Protein AF-A0A953MSQ9-F1 (afdb_monomer_lite)

pLDDT: mean 86.48, std 11.74, range [39.19, 97.38]

Sequence (175 aa):
MDEDNNNEYVVIDSIGSGENSYFNLYVFNTLDSFYLTDSVLSGYTKPYETVSEDVEGILFATGNAACDKFNSLNDVTFSTLNFWKFVEGSLYLVNSEVYDLYIEENNEIIQIIDSFLETRVSDCNTSKEVLGAIAAVYANYLSAGEDTLAIKFLKEYYLCADIDQLEIELKNIVM

Structure (mmCIF, N/CA/C/O backbone):
data_AF-A0A953MSQ9-F1
#
_entry.id   AF-A0A953MSQ9-F1
#
loop_
_atom_site.group_PDB
_atom_site.id
_atom_site.type_symbol
_atom_site.label_atom_id
_atom_site.label_alt_id
_atom_site.label_comp_id
_atom_site.label_asym_id
_atom_site.label_entity_id
_atom_site.label_seq_id
_atom_site.pdbx_PDB_ins_code
_atom_site.Cartn_x
_atom_site.Cartn_y
_atom_site.Cartn_z
_atom_site.occupancy
_atom_site.B_iso_or_equiv
_atom_site.auth_seq_id
_atom_site.auth_comp_id
_atom_site.auth_asym_id
_atom_site.auth_atom_id
_atom_site.pdbx_PDB_model_num
ATOM 1 N N . MET A 1 1 ? -8.505 14.261 23.556 1.00 41.28 1 MET A N 1
ATOM 2 C CA . MET A 1 1 ? -9.708 13.866 24.313 1.00 41.28 1 MET A CA 1
ATOM 3 C C . MET A 1 1 ? -10.827 14.084 23.332 1.00 41.28 1 MET A C 1
ATOM 5 O O . MET A 1 1 ? -11.185 15.239 23.133 1.00 41.28 1 MET A O 1
ATOM 9 N N . ASP A 1 2 ? -11.210 13.020 22.631 1.00 39.19 2 ASP A N 1
ATOM 10 C CA . ASP A 1 2 ? -12.213 13.081 21.572 1.00 39.19 2 ASP A CA 1
ATOM 11 C C . ASP A 1 2 ? -13.586 13.451 22.130 1.00 39.19 2 ASP A C 1
ATOM 13 O O . ASP A 1 2 ? -13.956 13.085 23.249 1.00 39.19 2 ASP A O 1
ATOM 17 N N . GLU A 1 3 ? -14.307 14.262 21.361 1.00 42.28 3 GLU A N 1
ATOM 18 C CA . GLU A 1 3 ? -15.636 14.786 21.695 1.00 42.28 3 GLU A CA 1
ATOM 19 C C . GLU A 1 3 ? -16.773 13.813 21.318 1.00 42.28 3 GLU A C 1
ATOM 21 O O . GLU A 1 3 ? -17.947 14.156 21.462 1.00 42.28 3 GLU A O 1
ATOM 26 N N . ASP A 1 4 ? -16.464 12.595 20.870 1.00 50.25 4 ASP A N 1
ATOM 27 C CA . ASP A 1 4 ? -17.428 11.623 20.336 1.00 50.25 4 ASP A CA 1
ATOM 28 C C . ASP A 1 4 ? -17.847 10.520 21.329 1.00 50.25 4 ASP A C 1
ATOM 30 O O . ASP A 1 4 ? -18.650 9.650 20.991 1.00 50.25 4 ASP A O 1
ATOM 34 N N . ASN A 1 5 ? -17.397 10.596 22.590 1.00 49.19 5 ASN A N 1
ATOM 35 C CA . ASN A 1 5 ? -17.738 9.658 23.672 1.00 49.19 5 ASN A CA 1
ATOM 36 C C . ASN A 1 5 ? -17.309 8.193 23.429 1.00 49.19 5 ASN A C 1
ATOM 38 O O . ASN A 1 5 ? -17.627 7.340 24.265 1.00 49.19 5 ASN A O 1
ATOM 42 N N . ASN A 1 6 ? -16.574 7.885 22.355 1.00 56.75 6 ASN A N 1
ATOM 43 C CA . ASN A 1 6 ? -15.963 6.576 22.151 1.00 56.75 6 ASN A CA 1
ATOM 44 C C . ASN A 1 6 ? -14.548 6.610 22.738 1.00 56.75 6 ASN A C 1
ATOM 46 O O . ASN A 1 6 ? -13.712 7.413 22.354 1.00 56.75 6 ASN A O 1
ATOM 50 N N . ASN A 1 7 ? -14.290 5.776 23.748 1.00 62.59 7 ASN A N 1
ATOM 51 C CA . ASN A 1 7 ? -12.941 5.623 24.286 1.00 62.59 7 ASN A CA 1
ATOM 52 C C . ASN A 1 7 ? -12.310 4.369 23.661 1.00 62.59 7 ASN A C 1
ATOM 54 O O . ASN A 1 7 ? -12.422 3.270 24.219 1.00 62.59 7 ASN A O 1
ATOM 58 N N . GLU A 1 8 ? -11.663 4.502 22.507 1.00 63.97 8 GLU A N 1
ATOM 59 C CA . GLU A 1 8 ? -10.733 3.487 22.002 1.00 63.97 8 GLU A CA 1
ATOM 60 C C . GLU A 1 8 ? -9.367 3.553 22.693 1.00 63.97 8 GLU A C 1
ATOM 62 O O . GLU A 1 8 ? -8.897 4.595 23.153 1.00 63.97 8 GLU A O 1
ATOM 67 N N . TYR A 1 9 ? -8.699 2.403 22.748 1.00 73.44 9 TYR A N 1
ATOM 68 C CA . TYR A 1 9 ? -7.282 2.319 23.065 1.00 73.44 9 TYR A CA 1
ATOM 69 C C . TYR A 1 9 ? -6.562 1.540 21.972 1.00 73.44 9 TYR A C 1
ATOM 71 O O . TYR A 1 9 ? -6.889 0.386 21.690 1.00 73.44 9 TYR A O 1
ATOM 79 N N . VAL A 1 10 ? -5.567 2.176 21.364 1.00 78.31 10 VAL A N 1
ATOM 80 C CA . VAL A 1 10 ? -4.850 1.641 20.210 1.00 78.31 10 VAL A CA 1
ATOM 81 C C . VAL A 1 10 ? -3.468 1.173 20.636 1.00 78.31 10 VAL A C 1
ATOM 83 O O . VAL A 1 10 ? -2.710 1.905 21.275 1.00 78.31 10 VAL A O 1
ATOM 86 N N . VAL A 1 11 ? -3.129 -0.060 20.269 1.00 79.50 11 VAL A N 1
ATOM 87 C CA . VAL A 1 11 ? -1.807 -0.644 20.494 1.00 79.50 11 VAL A CA 1
ATOM 88 C C . VAL A 1 11 ? -1.213 -1.024 19.150 1.00 79.50 11 VAL A C 1
ATOM 90 O O . VAL A 1 11 ? -1.715 -1.911 18.466 1.00 79.50 11 VAL A O 1
ATOM 93 N N . ILE A 1 12 ? -0.111 -0.374 18.790 1.00 80.50 12 ILE A N 1
ATOM 94 C CA . ILE A 1 12 ? 0.719 -0.797 17.665 1.00 80.50 12 ILE A CA 1
ATOM 95 C C . ILE A 1 12 ? 1.749 -1.776 18.212 1.00 80.50 12 ILE A C 1
ATOM 97 O O . ILE A 1 12 ? 2.598 -1.405 19.023 1.00 80.50 12 ILE A O 1
ATOM 101 N N . ASP A 1 13 ? 1.664 -3.018 17.762 1.00 78.19 13 ASP A N 1
ATOM 102 C CA . ASP A 1 13 ? 2.643 -4.054 18.056 1.00 78.19 13 ASP A CA 1
ATOM 103 C C . ASP A 1 13 ? 3.522 -4.311 16.833 1.00 78.19 13 ASP A C 1
ATOM 105 O O . ASP A 1 13 ? 3.139 -4.052 15.688 1.00 78.19 13 ASP A O 1
ATOM 109 N N . SER A 1 14 ? 4.711 -4.849 17.073 1.00 80.50 14 SER A N 1
ATOM 110 C CA . SER A 1 14 ? 5.640 -5.210 16.012 1.00 80.50 14 SER A CA 1
ATOM 111 C C . SER A 1 14 ? 6.414 -6.468 16.364 1.00 80.50 14 SER A C 1
ATOM 113 O O . SER A 1 14 ? 7.015 -6.554 17.436 1.00 80.50 14 SER A O 1
ATOM 115 N N . ILE A 1 15 ? 6.486 -7.405 15.423 1.00 74.75 15 ILE A N 1
ATOM 116 C CA . ILE A 1 15 ? 7.370 -8.566 15.501 1.00 74.75 15 ILE A CA 1
ATOM 117 C C . ILE A 1 15 ? 8.548 -8.306 14.562 1.00 74.75 15 ILE A C 1
ATOM 119 O O . ILE A 1 15 ? 8.381 -8.192 13.349 1.00 74.75 15 ILE A O 1
ATOM 123 N N . GLY A 1 16 ? 9.750 -8.183 15.126 1.00 61.94 16 GLY A N 1
ATOM 124 C CA . GLY A 1 16 ? 10.978 -7.978 14.357 1.00 61.94 16 GLY A CA 1
ATOM 125 C C . GLY A 1 16 ? 11.679 -9.292 14.010 1.00 61.94 16 GLY A C 1
ATOM 126 O O . GLY A 1 16 ? 11.808 -10.179 14.856 1.00 61.94 16 GLY A O 1
ATOM 127 N N . SER A 1 17 ? 12.196 -9.390 12.784 1.00 50.69 17 SER A N 1
ATOM 128 C CA . SER A 1 17 ? 13.176 -10.406 12.377 1.00 50.69 17 SER A CA 1
ATOM 129 C C . SER A 1 17 ? 14.245 -9.747 11.504 1.00 50.69 17 SER A C 1
ATOM 131 O O . SER A 1 17 ? 14.052 -9.585 10.301 1.00 50.69 17 SER A O 1
ATOM 133 N N . GLY A 1 18 ? 15.390 -9.396 12.094 1.00 61.50 18 GLY A N 1
ATOM 134 C CA . GLY A 1 18 ? 16.455 -8.667 11.394 1.00 61.50 18 GLY A CA 1
ATOM 135 C C . GLY A 1 18 ? 16.213 -7.155 11.397 1.00 61.50 18 GLY A C 1
ATOM 136 O O . GLY A 1 18 ? 15.880 -6.608 12.444 1.00 61.50 18 GLY A O 1
ATOM 137 N N . GLU A 1 19 ? 16.405 -6.493 10.252 1.00 61.69 19 GLU A N 1
ATOM 138 C CA . GLU A 1 19 ? 16.277 -5.028 10.113 1.00 61.69 19 GLU A CA 1
ATOM 139 C C . GLU A 1 19 ? 14.845 -4.555 9.801 1.00 61.69 19 GLU A C 1
ATOM 141 O O . GLU A 1 19 ? 14.546 -3.375 9.962 1.00 61.69 19 GLU A O 1
ATOM 146 N N . ASN A 1 20 ? 13.934 -5.473 9.456 1.00 67.69 20 ASN A N 1
ATOM 147 C CA . ASN A 1 20 ? 12.539 -5.152 9.152 1.00 67.69 20 ASN A CA 1
ATOM 148 C C . ASN A 1 20 ? 11.607 -5.524 10.316 1.00 67.69 20 ASN A C 1
ATOM 150 O O . ASN A 1 20 ? 11.663 -6.635 10.859 1.00 67.69 20 ASN A O 1
ATOM 154 N N . SER A 1 21 ? 10.715 -4.595 10.66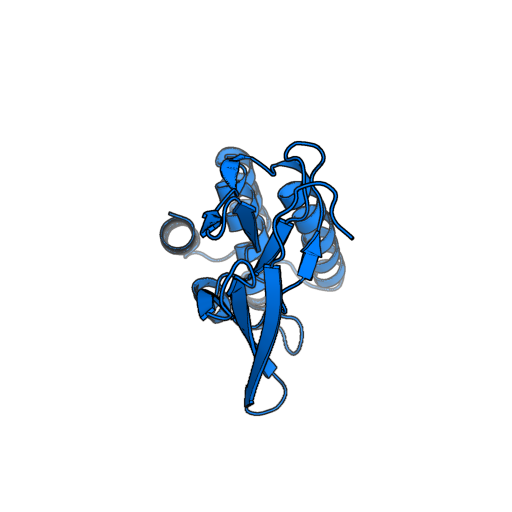0 1.00 81.19 21 SER A N 1
ATOM 155 C CA . SER A 1 21 ? 9.648 -4.786 11.646 1.00 81.19 21 SER A CA 1
ATOM 156 C C . SER A 1 21 ? 8.332 -5.077 10.940 1.00 81.19 21 SER A C 1
ATOM 158 O O . SER A 1 21 ? 7.962 -4.365 10.013 1.00 81.19 21 SER A O 1
ATOM 160 N N . TYR A 1 22 ? 7.627 -6.114 11.385 1.00 86.31 22 TYR A N 1
ATOM 161 C CA . TYR A 1 22 ? 6.312 -6.484 10.872 1.00 86.31 22 TYR A CA 1
ATOM 162 C C . TYR A 1 22 ? 5.238 -6.034 11.861 1.00 86.31 22 TYR A C 1
ATOM 164 O O . TYR A 1 22 ? 5.266 -6.453 13.020 1.00 86.31 22 TYR A O 1
ATOM 172 N N . PHE A 1 23 ? 4.331 -5.158 11.441 1.00 90.81 23 PHE A N 1
ATOM 173 C CA . PHE A 1 23 ? 3.431 -4.423 12.324 1.00 90.81 23 PHE A CA 1
ATOM 174 C C . PHE A 1 23 ? 2.006 -4.976 12.326 1.00 90.81 23 PHE A C 1
ATOM 176 O O . PHE A 1 23 ? 1.439 -5.307 11.284 1.00 90.81 23 PHE A O 1
ATOM 183 N N . ASN A 1 24 ? 1.406 -4.987 13.515 1.00 92.56 24 ASN A N 1
ATOM 184 C CA . ASN A 1 24 ? -0.016 -5.225 13.727 1.00 92.56 24 ASN A CA 1
ATOM 185 C C . ASN A 1 24 ? -0.611 -4.058 14.516 1.00 92.56 24 ASN A C 1
ATOM 187 O O . ASN A 1 24 ? 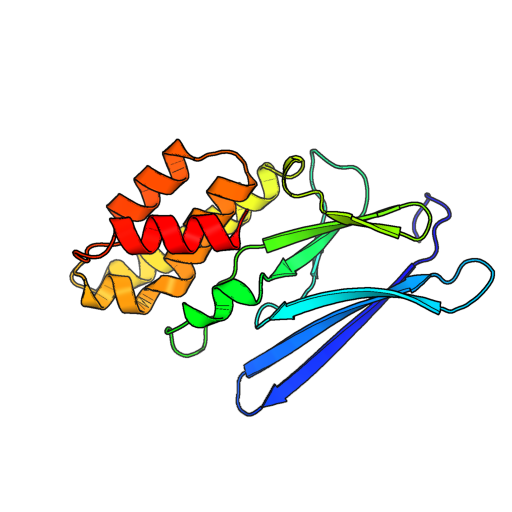-0.036 -3.607 15.507 1.00 92.56 24 ASN A O 1
ATOM 191 N N . LEU A 1 25 ? -1.777 -3.592 14.090 1.00 91.44 25 LEU A N 1
ATOM 192 C CA . LEU A 1 25 ? -2.599 -2.653 14.839 1.00 91.44 25 LEU A CA 1
ATOM 193 C C . LEU A 1 25 ? -3.619 -3.454 15.647 1.00 91.44 25 LEU A C 1
ATOM 195 O O . LEU A 1 25 ? -4.371 -4.228 15.066 1.00 91.44 25 LEU A O 1
ATOM 199 N N . TYR A 1 26 ? -3.672 -3.258 16.958 1.00 90.75 26 TYR A N 1
ATOM 200 C CA . TYR A 1 26 ? -4.717 -3.800 17.821 1.00 90.75 26 TYR A CA 1
ATOM 201 C C . TYR A 1 26 ? -5.579 -2.660 18.348 1.00 90.75 26 TYR A C 1
ATOM 203 O O . TYR A 1 26 ? -5.061 -1.703 18.929 1.00 90.75 26 TYR A O 1
ATOM 211 N N . VAL A 1 27 ? -6.891 -2.779 18.176 1.00 88.00 27 VAL A N 1
ATOM 212 C CA . VAL A 1 27 ? -7.855 -1.775 18.631 1.00 88.00 27 VAL A CA 1
ATOM 213 C C . VAL A 1 27 ? -8.676 -2.373 19.759 1.00 88.00 27 VAL A C 1
ATOM 215 O O . VAL A 1 27 ? -9.330 -3.403 19.591 1.00 88.00 27 VAL A O 1
ATOM 218 N N . PHE A 1 28 ? -8.625 -1.740 20.926 1.00 86.38 28 PHE A N 1
ATOM 219 C CA . PHE A 1 28 ? -9.366 -2.151 22.108 1.00 86.38 28 PHE A CA 1
ATOM 220 C C . PHE A 1 28 ? -10.515 -1.187 22.366 1.00 86.38 28 PHE A C 1
ATOM 222 O O . PHE A 1 28 ? -10.326 0.030 22.377 1.00 86.38 28 PHE A O 1
ATOM 229 N N . ASN A 1 29 ? -11.691 -1.738 22.651 1.00 80.25 29 ASN A N 1
ATOM 230 C CA . ASN A 1 29 ? -12.779 -0.967 23.226 1.00 80.25 29 ASN A CA 1
ATOM 231 C C . ASN A 1 29 ? -12.559 -0.854 24.738 1.00 80.25 29 ASN A C 1
ATOM 233 O O . ASN A 1 29 ? -12.202 -1.838 25.395 1.00 80.25 29 ASN A O 1
ATOM 237 N N . THR A 1 30 ? -12.751 0.347 25.283 1.00 77.75 30 THR A N 1
ATOM 238 C CA . THR A 1 30 ? -12.650 0.602 26.726 1.00 77.75 30 THR A CA 1
ATOM 239 C C . THR A 1 30 ? -13.973 1.039 27.364 1.00 77.75 30 THR A C 1
ATOM 241 O O . THR A 1 30 ? -14.025 1.259 28.577 1.00 77.75 30 THR A O 1
ATOM 244 N N . LEU A 1 31 ? -15.059 1.123 26.584 1.00 74.44 31 LEU A N 1
ATOM 245 C CA . LEU A 1 31 ? -16.410 1.372 27.085 1.00 74.44 31 LEU A CA 1
ATOM 246 C C . LEU A 1 31 ? -16.924 0.144 27.844 1.00 74.44 31 LEU A C 1
ATOM 248 O O . LEU A 1 31 ? -17.004 -0.956 27.296 1.00 74.44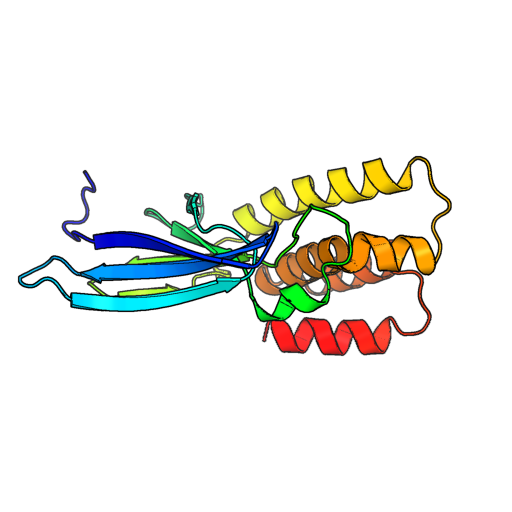 31 LEU A O 1
ATOM 252 N N . ASP A 1 32 ? -17.278 0.347 29.116 1.00 71.25 32 ASP A N 1
ATOM 253 C CA . ASP A 1 32 ? -17.807 -0.632 30.083 1.00 71.25 32 ASP A CA 1
ATOM 254 C C . ASP A 1 32 ? -16.905 -1.841 30.415 1.00 71.25 32 ASP A C 1
ATOM 256 O O . ASP A 1 32 ? -16.983 -2.397 31.513 1.00 71.25 32 ASP A O 1
ATOM 260 N N . SER A 1 33 ? -16.018 -2.249 29.509 1.00 74.56 33 SER A N 1
ATOM 261 C CA . SER A 1 33 ? -15.057 -3.338 29.676 1.00 74.56 33 SER A CA 1
ATOM 262 C C . SER A 1 33 ? -13.879 -3.171 28.713 1.00 74.56 33 SER A C 1
ATOM 264 O O . SER A 1 33 ? -14.028 -2.578 27.654 1.00 74.56 33 SER A O 1
ATOM 266 N N . PHE A 1 34 ? -12.709 -3.702 29.0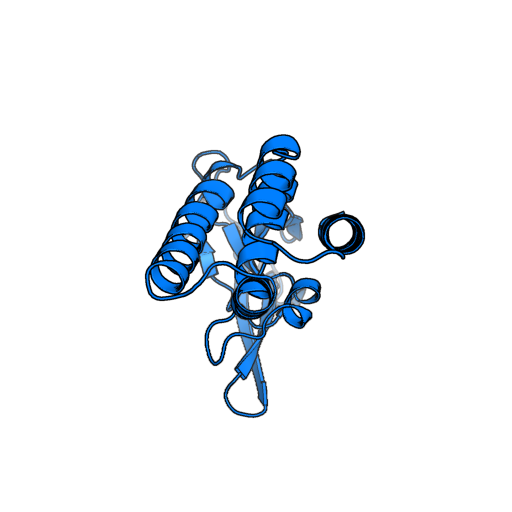81 1.00 84.56 34 PHE A N 1
ATOM 267 C CA . PHE A 1 34 ? -11.520 -3.706 28.225 1.00 84.56 34 PHE A CA 1
ATOM 268 C C . PHE A 1 34 ? -11.460 -5.009 27.423 1.00 84.56 34 PHE A C 1
ATOM 270 O O . PHE A 1 34 ? -11.245 -6.078 28.004 1.00 84.56 34 PHE A O 1
ATOM 277 N N . TYR A 1 35 ? -11.642 -4.935 26.106 1.00 84.56 35 TYR A N 1
ATOM 278 C CA . TYR A 1 35 ? -11.538 -6.092 25.214 1.00 84.56 35 TYR A CA 1
ATOM 279 C C . TYR A 1 35 ? -11.020 -5.693 23.832 1.00 84.56 35 TYR A C 1
ATOM 281 O O . TYR A 1 35 ? -11.172 -4.552 23.403 1.00 84.56 35 TYR A O 1
ATOM 289 N N . LEU A 1 36 ? -10.377 -6.643 23.148 1.00 88.38 36 LEU A N 1
ATOM 290 C CA . LEU A 1 36 ? -9.918 -6.457 21.776 1.00 88.38 36 LEU A CA 1
ATOM 291 C C . LEU A 1 36 ? -11.134 -6.418 20.845 1.00 88.38 36 LEU A C 1
ATOM 293 O O . LEU A 1 36 ? -11.872 -7.401 20.780 1.00 88.38 36 LEU A O 1
ATOM 297 N N . THR A 1 37 ? -11.323 -5.306 20.142 1.00 87.75 37 THR A N 1
ATOM 298 C CA . THR A 1 37 ? -12.326 -5.187 19.080 1.00 87.75 37 THR A CA 1
ATOM 299 C C . THR A 1 37 ? -11.827 -5.867 17.818 1.00 87.75 37 THR A C 1
ATOM 301 O O . THR A 1 37 ? -12.517 -6.723 17.274 1.00 87.75 37 THR A O 1
ATOM 304 N N . ASP A 1 38 ? -10.637 -5.480 17.357 1.00 89.62 38 ASP A N 1
ATOM 305 C CA . ASP A 1 38 ? -10.101 -5.940 16.080 1.00 89.62 38 ASP A CA 1
ATOM 306 C C . ASP A 1 38 ? -8.570 -5.883 16.049 1.00 89.62 38 ASP A C 1
ATOM 308 O O . ASP A 1 38 ? -7.926 -5.231 16.880 1.00 89.62 38 ASP A O 1
ATOM 312 N N . SER A 1 39 ? -7.994 -6.566 15.064 1.00 91.75 39 SER A N 1
ATOM 313 C CA . SER A 1 39 ? -6.578 -6.519 14.739 1.00 91.75 39 SER A CA 1
ATOM 314 C C . SER A 1 39 ? -6.368 -6.397 13.233 1.00 91.75 39 SER A C 1
ATOM 316 O O . SER A 1 39 ? -6.855 -7.236 12.475 1.00 91.75 39 SER A O 1
ATOM 318 N N . VAL A 1 40 ? -5.569 -5.423 12.808 1.00 92.38 40 VAL A N 1
ATOM 319 C CA . VAL A 1 40 ? -5.214 -5.219 11.400 1.00 92.38 40 VAL A CA 1
ATOM 320 C C . VAL A 1 40 ? -3.744 -5.546 11.187 1.00 92.38 40 VAL A C 1
ATOM 322 O O . VAL A 1 40 ? -2.863 -4.982 11.842 1.00 92.38 40 VAL A O 1
ATOM 325 N N . LEU A 1 41 ? -3.478 -6.442 10.237 1.00 91.69 41 LEU A N 1
ATOM 326 C CA . LEU A 1 41 ? -2.123 -6.758 9.811 1.00 91.69 41 LEU A CA 1
ATOM 327 C C . LEU A 1 41 ? -1.629 -5.708 8.807 1.00 91.69 41 LEU A C 1
ATOM 329 O O . LEU A 1 41 ? -2.078 -5.684 7.665 1.00 91.69 41 LEU A O 1
ATOM 333 N N . SER A 1 42 ? -0.680 -4.876 9.236 1.00 91.06 42 SER A N 1
ATOM 334 C CA . SER A 1 42 ? -0.175 -3.725 8.470 1.00 91.06 42 SER A CA 1
ATOM 335 C C . SER A 1 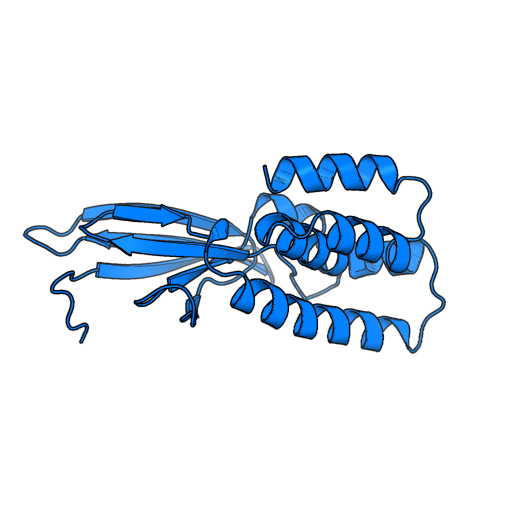42 ? 1.049 -4.055 7.604 1.00 91.06 42 SER A C 1
ATOM 337 O O . SER A 1 42 ? 1.474 -3.254 6.773 1.00 91.06 42 SER A O 1
ATOM 339 N N . GLY A 1 43 ? 1.637 -5.238 7.793 1.00 90.81 43 GLY A N 1
ATOM 340 C CA . GLY A 1 43 ? 2.831 -5.647 7.063 1.00 90.81 43 GLY A CA 1
ATOM 341 C C . GLY A 1 43 ? 4.074 -4.885 7.517 1.00 90.81 43 GLY A C 1
ATOM 342 O O . GLY A 1 43 ? 4.256 -4.626 8.708 1.00 90.81 43 GLY A O 1
ATOM 343 N N . TYR A 1 44 ? 4.939 -4.515 6.579 1.00 88.75 44 TYR A N 1
ATOM 344 C CA . TYR A 1 44 ? 6.147 -3.738 6.882 1.00 88.75 44 TYR A CA 1
ATOM 345 C C . TYR A 1 44 ? 5.893 -2.229 7.068 1.00 88.75 44 TYR A C 1
ATOM 347 O O . TYR A 1 44 ? 6.774 -1.510 7.543 1.00 88.75 44 TYR A O 1
ATOM 355 N N . THR A 1 45 ? 4.690 -1.737 6.756 1.00 88.62 45 THR A N 1
ATOM 356 C CA . THR A 1 45 ? 4.304 -0.339 6.996 1.00 88.62 45 THR A CA 1
ATOM 357 C C . THR A 1 45 ? 3.843 -0.166 8.436 1.00 88.62 45 THR A C 1
ATOM 359 O O . THR A 1 45 ? 2.939 -0.863 8.899 1.00 88.62 45 THR A O 1
ATOM 362 N N . LYS A 1 46 ? 4.437 0.784 9.160 1.00 90.06 46 LYS A N 1
ATOM 363 C CA . LYS A 1 46 ? 4.016 1.109 10.525 1.00 90.06 46 LYS A CA 1
ATOM 364 C C . LYS A 1 46 ? 2.660 1.835 10.498 1.00 90.06 46 LYS A C 1
ATOM 366 O O . LYS A 1 46 ? 2.577 2.857 9.824 1.00 90.06 46 LYS A O 1
ATOM 371 N N . PRO A 1 47 ? 1.646 1.383 11.259 1.00 92.31 47 PRO A N 1
ATOM 372 C CA . PRO A 1 47 ? 0.392 2.113 11.395 1.00 92.31 47 PRO A CA 1
ATOM 373 C C . PRO A 1 47 ? 0.581 3.522 11.961 1.00 92.31 47 PRO A C 1
ATOM 375 O O . PRO A 1 47 ? 1.449 3.740 12.815 1.00 92.31 47 PRO A O 1
ATOM 378 N N . TYR A 1 48 ? -0.259 4.458 11.534 1.00 91.31 48 TYR A N 1
ATOM 379 C CA . TYR A 1 48 ? -0.281 5.823 12.057 1.00 91.31 48 TYR A CA 1
ATOM 380 C C . TYR A 1 48 ? -1.688 6.418 12.020 1.00 91.31 48 TYR A C 1
ATOM 382 O O . TYR A 1 48 ? -2.556 5.964 11.279 1.00 91.31 48 TYR A O 1
ATOM 390 N N . GLU A 1 49 ? -1.908 7.428 12.854 1.00 91.38 49 GLU A N 1
ATOM 391 C CA . GLU A 1 49 ? -3.141 8.214 12.869 1.00 91.38 49 GLU A CA 1
ATOM 392 C C . GLU A 1 49 ? -3.075 9.313 11.808 1.00 91.38 49 GLU A C 1
ATOM 394 O O . GLU A 1 49 ? -2.030 9.938 11.614 1.00 91.38 49 GLU A O 1
ATOM 399 N N . THR A 1 50 ? -4.195 9.561 11.142 1.00 92.19 50 THR A N 1
ATOM 400 C CA . THR A 1 50 ? -4.357 10.638 10.165 1.00 92.19 50 THR A CA 1
ATOM 401 C C . THR A 1 50 ? -5.786 11.186 10.205 1.00 92.19 50 THR A C 1
ATOM 403 O O . THR A 1 50 ? -6.637 10.690 10.942 1.00 92.19 50 THR A O 1
ATOM 406 N N . VAL A 1 51 ? -6.047 12.228 9.425 1.00 91.06 51 VAL A N 1
ATOM 407 C CA . VAL A 1 51 ? -7.366 12.840 9.232 1.00 91.06 51 VAL A CA 1
ATOM 408 C C . VAL A 1 51 ? -7.571 13.076 7.741 1.00 91.06 51 VAL A C 1
ATOM 410 O O . VAL A 1 51 ? -6.600 13.339 7.042 1.00 91.06 51 VAL A O 1
ATOM 413 N N . SER A 1 52 ? -8.808 12.991 7.260 1.00 90.50 52 SER A N 1
ATOM 414 C CA . SER A 1 52 ? -9.175 13.324 5.876 1.00 90.50 52 SER A CA 1
ATOM 415 C C . SER A 1 52 ? -10.117 14.524 5.882 1.00 90.50 52 SER A C 1
ATOM 417 O O . SER A 1 52 ? -10.864 14.723 6.844 1.00 90.50 52 SER A O 1
ATOM 419 N N . GLU A 1 53 ? -10.095 15.328 4.820 1.00 87.44 53 GLU A N 1
ATOM 420 C CA . GLU A 1 53 ? -11.086 16.399 4.646 1.00 87.44 53 GLU A CA 1
ATOM 421 C C . GLU A 1 53 ? -12.487 15.842 4.337 1.00 87.44 53 GLU A C 1
ATOM 423 O O . GLU A 1 53 ? -13.491 16.501 4.620 1.00 87.44 53 GLU A O 1
ATOM 428 N N . ASP A 1 54 ? -12.555 14.620 3.802 1.00 87.25 54 ASP A N 1
ATOM 429 C CA . ASP A 1 54 ? -13.784 13.976 3.337 1.00 87.25 54 ASP A CA 1
ATOM 430 C C . ASP A 1 54 ? -14.467 13.126 4.425 1.00 87.25 54 ASP A C 1
ATOM 432 O O . ASP A 1 54 ? -15.680 12.896 4.375 1.00 87.25 54 ASP A O 1
ATOM 436 N N . VAL A 1 55 ? -13.715 12.691 5.444 1.00 88.88 55 VAL A N 1
ATOM 437 C CA . VAL A 1 55 ? -14.209 11.832 6.530 1.00 88.88 55 VAL A CA 1
ATOM 438 C C . VAL A 1 55 ? -13.939 12.463 7.893 1.00 88.88 55 VAL A C 1
ATOM 440 O O . VAL A 1 55 ? -12.796 12.623 8.309 1.00 88.88 55 VAL A O 1
ATOM 443 N N . GLU A 1 56 ? -15.006 12.753 8.643 1.00 86.19 56 GLU A N 1
ATOM 444 C CA . GLU A 1 56 ? -14.893 13.279 10.008 1.00 86.19 56 GLU A CA 1
ATOM 445 C C . GLU A 1 56 ? -14.287 12.248 10.979 1.00 86.19 56 GLU A C 1
ATOM 447 O O . GLU A 1 56 ? -14.700 11.082 10.987 1.00 86.19 56 GLU A O 1
ATOM 452 N N . GLY A 1 57 ? -13.395 12.704 11.861 1.00 83.81 57 GLY A N 1
ATOM 453 C CA . GLY A 1 57 ? -12.801 11.913 12.946 1.00 83.81 57 GLY A CA 1
ATOM 454 C C . GLY A 1 57 ? -11.350 11.497 12.692 1.00 83.81 57 GLY A C 1
ATOM 455 O O . GLY A 1 57 ? -10.762 11.823 11.662 1.00 83.81 57 GLY A O 1
ATOM 456 N N . ILE A 1 58 ? -10.765 10.794 13.663 1.00 87.25 58 ILE A N 1
ATOM 457 C CA . ILE A 1 58 ? -9.425 10.215 13.530 1.00 87.25 58 ILE A CA 1
ATOM 458 C C . ILE A 1 58 ? -9.524 8.936 12.696 1.00 87.25 58 ILE A C 1
ATOM 460 O O . ILE A 1 58 ? -10.406 8.099 12.902 1.00 87.25 58 ILE A O 1
ATOM 464 N N . LEU A 1 59 ? -8.598 8.789 11.755 1.00 92.44 59 LEU A N 1
ATOM 465 C CA . LEU A 1 59 ? -8.435 7.602 10.930 1.00 92.44 59 LEU A CA 1
ATOM 466 C C . LEU A 1 59 ? -7.126 6.900 11.278 1.00 92.44 59 LEU A C 1
ATOM 468 O O . LEU A 1 59 ? -6.132 7.541 11.614 1.00 92.44 59 LEU A O 1
ATOM 472 N N . PHE A 1 60 ? -7.097 5.583 11.116 1.00 92.56 60 PHE A N 1
ATOM 473 C CA . PHE A 1 60 ? -5.877 4.790 11.200 1.00 92.56 60 PHE A CA 1
ATOM 474 C C . PHE A 1 60 ? -5.455 4.363 9.802 1.00 92.56 60 PHE A C 1
ATOM 476 O O . PHE A 1 60 ? -6.185 3.645 9.122 1.00 92.56 60 PHE A O 1
ATOM 483 N N . ALA A 1 61 ? -4.267 4.777 9.383 1.00 93.38 61 ALA A N 1
ATOM 484 C CA . ALA A 1 61 ? -3.617 4.277 8.186 1.00 93.38 61 ALA A CA 1
ATOM 485 C C . ALA A 1 61 ? -2.793 3.031 8.533 1.00 93.38 61 ALA A C 1
ATOM 487 O O . ALA A 1 61 ? -2.063 2.995 9.526 1.00 93.38 61 ALA A O 1
ATOM 488 N N . THR A 1 62 ? -2.909 1.998 7.706 1.00 93.75 62 THR A N 1
ATOM 489 C CA . THR A 1 62 ? -2.156 0.738 7.807 1.00 93.75 62 THR A CA 1
ATOM 490 C C . THR A 1 62 ? -1.694 0.318 6.419 1.00 93.75 62 THR A C 1
ATOM 492 O O . THR A 1 62 ? -2.344 0.661 5.437 1.00 93.75 62 THR A O 1
ATOM 495 N N . GLY A 1 63 ? -0.605 -0.435 6.313 1.00 92.12 63 GLY A N 1
ATOM 496 C CA . GLY A 1 63 ? -0.208 -1.039 5.044 1.00 92.12 63 GLY A CA 1
ATOM 497 C C . GLY A 1 63 ? -1.066 -2.246 4.670 1.00 92.12 63 GLY A C 1
ATOM 498 O O . GLY A 1 63 ? -1.822 -2.789 5.477 1.00 92.12 63 GLY A O 1
ATOM 499 N N . ASN A 1 64 ? -0.894 -2.708 3.437 1.00 90.44 64 ASN A N 1
ATOM 500 C CA . ASN A 1 64 ? -1.422 -3.970 2.948 1.00 90.44 64 ASN A CA 1
ATOM 501 C C . ASN A 1 64 ? -0.294 -5.008 2.869 1.00 90.44 64 ASN A C 1
ATOM 503 O O . ASN A 1 64 ? 0.535 -4.988 1.957 1.00 90.44 64 ASN A O 1
ATOM 507 N N . ALA A 1 65 ? -0.291 -5.960 3.803 1.00 89.12 65 ALA A N 1
ATOM 508 C CA . ALA A 1 65 ? 0.716 -7.019 3.870 1.00 89.12 65 ALA A CA 1
ATOM 509 C C . ALA A 1 65 ? 0.833 -7.871 2.589 1.00 89.12 65 ALA A C 1
ATOM 511 O O . ALA A 1 65 ? 1.885 -8.449 2.314 1.00 89.12 65 ALA A O 1
ATOM 512 N N . ALA A 1 66 ? -0.220 -7.957 1.770 1.00 88.00 66 ALA A N 1
ATOM 513 C CA . ALA A 1 66 ? -0.157 -8.678 0.500 1.00 88.00 66 ALA A CA 1
ATOM 514 C C . ALA A 1 66 ? 0.731 -7.973 -0.548 1.00 88.00 66 ALA A C 1
ATOM 516 O O . ALA A 1 66 ? 1.213 -8.632 -1.476 1.00 88.00 66 ALA A O 1
ATOM 517 N N . CYS A 1 67 ? 0.994 -6.671 -0.381 1.00 86.88 67 CYS A N 1
ATOM 518 C CA . CYS A 1 67 ? 1.909 -5.894 -1.219 1.00 86.88 67 CYS A CA 1
ATOM 519 C C . CYS A 1 67 ? 3.385 -6.071 -0.830 1.00 86.88 67 CYS A C 1
ATOM 521 O O . CYS A 1 67 ? 4.262 -5.782 -1.643 1.00 86.88 67 CYS A O 1
ATOM 523 N N . ASP A 1 68 ? 3.684 -6.608 0.358 1.00 87.38 68 ASP A N 1
ATOM 524 C CA . ASP A 1 68 ? 5.055 -6.696 0.881 1.00 87.38 68 ASP A CA 1
ATOM 525 C C . ASP A 1 68 ? 6.004 -7.486 -0.035 1.00 87.38 68 ASP A C 1
ATOM 527 O O . ASP A 1 68 ? 7.196 -7.194 -0.107 1.00 87.38 68 ASP A O 1
ATOM 531 N N . LYS A 1 69 ? 5.476 -8.453 -0.795 1.00 87.06 69 LYS A N 1
ATOM 532 C CA . LYS A 1 69 ? 6.242 -9.269 -1.754 1.00 87.06 69 LYS A CA 1
ATOM 533 C C . LYS A 1 69 ? 6.880 -8.468 -2.897 1.00 87.06 69 LYS A C 1
ATOM 535 O O . LYS A 1 69 ? 7.767 -8.990 -3.568 1.00 87.06 69 LYS A O 1
ATOM 540 N N . PHE A 1 70 ? 6.411 -7.247 -3.149 1.00 87.81 70 PHE A N 1
ATOM 541 C CA . PHE A 1 70 ? 6.937 -6.373 -4.198 1.00 87.81 70 PHE A CA 1
ATOM 542 C C . PHE A 1 70 ? 8.084 -5.485 -3.712 1.00 87.81 70 PHE A C 1
ATOM 544 O O . PHE A 1 70 ? 8.766 -4.868 -4.531 1.00 87.81 70 PHE A O 1
ATOM 551 N N . ASN A 1 71 ? 8.318 -5.420 -2.400 1.00 83.00 71 ASN A N 1
ATOM 552 C CA . ASN A 1 71 ? 9.405 -4.633 -1.842 1.00 83.00 71 ASN A CA 1
ATOM 553 C C . ASN A 1 71 ? 10.743 -5.339 -2.060 1.00 83.00 71 ASN A C 1
ATOM 555 O O . ASN A 1 71 ? 11.073 -6.331 -1.414 1.00 83.00 71 ASN A O 1
ATOM 559 N N . SER A 1 72 ? 11.516 -4.801 -3.000 1.00 70.25 72 SER A N 1
ATOM 560 C CA . SER A 1 72 ? 12.877 -5.234 -3.328 1.00 70.25 72 SER A CA 1
ATOM 561 C C . SER A 1 72 ? 13.935 -4.164 -3.064 1.00 70.25 72 SER A C 1
ATOM 563 O O . SER A 1 72 ? 15.127 -4.453 -3.175 1.00 70.25 72 SER A O 1
ATOM 565 N N . LEU A 1 73 ? 13.523 -2.930 -2.757 1.00 64.81 73 LEU A N 1
ATOM 566 C CA . LEU A 1 73 ? 14.436 -1.818 -2.527 1.00 64.81 73 LEU A CA 1
ATOM 567 C C . LEU A 1 73 ? 14.984 -1.900 -1.096 1.00 64.81 73 LEU A C 1
ATOM 569 O O . LEU A 1 73 ? 14.228 -1.785 -0.136 1.00 64.81 73 LEU A O 1
ATOM 573 N N . ASN A 1 74 ? 16.298 -2.116 -0.978 1.00 53.44 74 ASN A N 1
ATOM 574 C CA . ASN A 1 74 ? 17.034 -2.195 0.287 1.00 53.44 74 ASN A CA 1
ATOM 575 C C . ASN A 1 74 ? 16.687 -1.000 1.199 1.00 53.44 74 ASN A C 1
ATOM 577 O O . ASN A 1 74 ? 17.167 0.106 0.961 1.00 53.44 74 ASN A O 1
ATOM 581 N N . ASP A 1 75 ? 15.869 -1.259 2.222 1.00 61.09 75 ASP A N 1
ATOM 582 C CA . ASP A 1 75 ? 15.542 -0.409 3.381 1.00 61.09 75 ASP A CA 1
ATOM 583 C C . ASP A 1 75 ? 14.315 0.514 3.265 1.00 61.09 75 ASP A C 1
ATOM 585 O O . ASP A 1 75 ? 13.886 1.064 4.281 1.00 61.09 75 ASP A O 1
ATOM 589 N N . VAL A 1 76 ? 13.689 0.649 2.089 1.00 70.94 76 VAL A N 1
ATOM 590 C CA . VAL A 1 76 ? 12.435 1.419 1.947 1.00 70.94 76 VAL A CA 1
ATOM 591 C C . VAL A 1 76 ? 11.297 0.486 1.570 1.00 70.94 76 VAL A C 1
ATOM 593 O O . VAL A 1 76 ? 11.292 -0.131 0.507 1.00 70.94 76 VAL A O 1
ATOM 596 N N . THR A 1 77 ? 10.323 0.393 2.469 1.00 79.31 77 THR A N 1
ATOM 597 C CA . THR A 1 77 ? 9.101 -0.375 2.248 1.00 79.31 77 THR A CA 1
ATOM 598 C C . THR A 1 77 ? 8.028 0.544 1.693 1.00 79.31 77 THR A C 1
ATOM 600 O O . THR A 1 77 ? 7.709 1.560 2.304 1.00 79.31 77 THR A O 1
ATOM 603 N N . PHE A 1 78 ? 7.431 0.138 0.580 1.00 86.69 78 PHE A N 1
ATOM 604 C CA . PHE A 1 78 ? 6.232 0.747 0.031 1.00 86.69 78 PHE A CA 1
ATOM 605 C C . PHE A 1 78 ? 5.067 -0.222 0.189 1.00 86.69 78 PHE A C 1
ATOM 607 O O . PHE A 1 78 ? 5.198 -1.426 -0.041 1.00 86.69 78 PHE A O 1
ATOM 614 N N . SER A 1 79 ? 3.913 0.290 0.579 1.00 86.44 79 SER A N 1
ATOM 615 C CA . SER A 1 79 ? 2.697 -0.505 0.644 1.00 86.44 79 SER A CA 1
ATOM 616 C C . SER A 1 79 ? 1.519 0.361 0.254 1.00 86.44 79 SER A C 1
ATOM 618 O O . SER A 1 79 ? 1.537 1.574 0.437 1.00 86.44 79 SER A O 1
ATOM 620 N N . THR A 1 80 ? 0.491 -0.278 -0.281 1.00 88.69 80 THR A N 1
ATOM 621 C CA . THR A 1 80 ? -0.822 0.348 -0.398 1.00 88.69 80 THR A CA 1
ATOM 622 C C . THR A 1 80 ? -1.357 0.617 0.993 1.00 88.69 80 THR A C 1
ATOM 624 O O . THR A 1 80 ? -1.252 -0.251 1.865 1.00 88.69 80 THR A O 1
ATOM 627 N N . LEU A 1 81 ? -1.963 1.780 1.186 1.00 91.06 81 LEU A N 1
ATOM 628 C CA . LEU A 1 81 ? -2.588 2.104 2.457 1.00 91.06 81 LEU A CA 1
ATOM 629 C C . LEU A 1 81 ? -4.041 1.633 2.501 1.00 91.06 81 LEU A C 1
ATOM 631 O O . LEU A 1 81 ? -4.788 1.734 1.528 1.00 91.06 81 LEU A O 1
ATOM 635 N N . ASN A 1 82 ? -4.435 1.134 3.664 1.00 93.12 82 ASN A N 1
ATOM 636 C CA . ASN A 1 82 ? -5.812 0.934 4.075 1.00 93.12 82 ASN A CA 1
ATOM 637 C C . ASN A 1 82 ? -6.116 1.902 5.211 1.00 93.12 82 ASN A C 1
ATOM 639 O O . ASN A 1 82 ? -5.346 1.987 6.175 1.00 93.12 82 ASN A O 1
ATOM 643 N N . PHE A 1 83 ? -7.247 2.585 5.100 1.00 93.50 83 PHE A N 1
ATOM 644 C CA . PHE A 1 83 ? -7.711 3.570 6.059 1.00 93.50 83 PHE A CA 1
ATOM 645 C C . PHE A 1 83 ? -8.904 3.034 6.826 1.00 93.50 83 PHE A C 1
ATOM 647 O O . PHE A 1 83 ? -9.882 2.549 6.251 1.00 93.50 83 PHE A O 1
ATOM 654 N N . TRP A 1 84 ? -8.815 3.146 8.143 1.00 93.62 84 TRP A N 1
ATOM 655 C CA . TRP A 1 84 ? -9.794 2.597 9.057 1.00 93.62 84 TRP A CA 1
ATOM 656 C C . TRP A 1 84 ? -10.375 3.687 9.936 1.00 93.62 84 TRP A C 1
ATOM 658 O O . TRP A 1 84 ? -9.639 4.504 10.485 1.00 93.62 84 TRP A O 1
ATOM 668 N N . LYS A 1 85 ? -11.690 3.653 10.123 1.00 91.88 85 LYS A N 1
ATOM 669 C CA . LYS A 1 85 ? -12.401 4.510 11.065 1.00 91.88 85 LYS A CA 1
ATOM 670 C C . LYS A 1 85 ? -12.959 3.664 12.197 1.00 91.88 85 LYS A C 1
ATOM 672 O O . LYS A 1 85 ? -13.583 2.632 11.946 1.00 91.88 85 LYS A O 1
ATOM 677 N N . PHE A 1 86 ? -12.756 4.098 13.435 1.00 86.94 86 PHE A N 1
ATOM 678 C CA . PHE A 1 86 ? -13.385 3.470 14.589 1.00 86.94 86 PHE A CA 1
ATOM 679 C C . PHE A 1 86 ? -14.687 4.197 14.928 1.00 86.94 86 PHE A C 1
ATOM 681 O O . PHE A 1 86 ? -14.704 5.409 15.111 1.00 86.94 86 PHE A O 1
ATOM 688 N N . VAL A 1 87 ? -15.803 3.468 14.955 1.00 84.31 87 VAL A N 1
ATOM 689 C CA . VAL A 1 87 ? -17.127 4.023 15.263 1.00 84.31 87 VAL A CA 1
ATOM 690 C C . VAL A 1 87 ? -17.904 3.014 16.094 1.00 84.31 87 VAL A C 1
ATOM 692 O O . VAL A 1 87 ? -18.006 1.845 15.725 1.00 84.31 87 VAL A O 1
ATOM 695 N N . GLU A 1 88 ? -18.467 3.466 17.216 1.00 80.06 88 GLU A N 1
ATOM 696 C CA . GLU A 1 88 ? -19.376 2.667 18.054 1.00 80.06 88 GLU A CA 1
ATOM 697 C C . GLU A 1 88 ? -18.786 1.297 18.447 1.00 80.06 88 GLU A C 1
ATOM 699 O O . GLU A 1 88 ? -19.456 0.263 18.444 1.00 80.06 88 GLU A O 1
ATOM 704 N N . GLY A 1 89 ? -17.493 1.272 18.780 1.00 78.94 89 GLY A N 1
ATOM 705 C CA . GLY A 1 89 ? -16.826 0.059 19.242 1.00 78.94 89 GLY A CA 1
ATOM 706 C C . GLY A 1 89 ? -16.363 -0.895 18.141 1.00 78.94 89 GLY A C 1
ATOM 707 O O . GLY A 1 89 ? -15.931 -1.993 18.487 1.00 78.94 89 GLY A O 1
ATOM 708 N N . SER A 1 90 ? -16.461 -0.508 16.863 1.00 83.50 90 SER A N 1
ATOM 709 C CA . SER A 1 90 ? -16.104 -1.326 15.694 1.00 83.50 90 SER A CA 1
ATOM 710 C C . SER A 1 90 ? -15.188 -0.572 14.728 1.00 83.50 90 SER A C 1
ATOM 712 O O . SER A 1 90 ? -15.268 0.651 14.620 1.00 83.50 90 SER A O 1
ATOM 714 N N . LEU A 1 91 ? -14.331 -1.305 14.012 1.00 88.75 91 LEU A N 1
ATOM 715 C CA . LEU A 1 91 ? -13.423 -0.761 13.003 1.00 88.75 91 LEU A CA 1
ATOM 716 C C . LEU A 1 91 ? -14.006 -0.961 11.593 1.00 88.75 91 LEU A C 1
ATOM 718 O O . LEU A 1 91 ? -14.460 -2.054 11.258 1.00 88.75 91 LEU A O 1
ATOM 722 N N . TYR A 1 92 ? -13.982 0.083 10.766 1.00 91.12 92 TYR A N 1
ATOM 723 C CA . TYR A 1 92 ? -14.533 0.077 9.410 1.00 91.12 92 TYR A CA 1
ATOM 724 C C . TYR A 1 92 ? -13.485 0.520 8.395 1.00 91.12 92 TYR A C 1
ATOM 726 O O . TYR A 1 92 ? -12.812 1.524 8.610 1.00 91.12 92 TYR A O 1
ATOM 734 N N . LEU A 1 93 ? -13.371 -0.207 7.282 1.00 91.69 93 LEU A N 1
ATOM 735 C CA . LEU A 1 93 ? -12.536 0.191 6.150 1.00 91.69 93 LEU A CA 1
ATOM 736 C C . LEU A 1 93 ? -13.240 1.305 5.364 1.00 91.69 93 LEU A C 1
ATOM 738 O O . LEU A 1 93 ? -14.364 1.104 4.908 1.00 91.69 93 LEU A O 1
ATOM 742 N N . VAL A 1 94 ? -12.572 2.445 5.187 1.00 93.12 94 VAL A N 1
ATOM 743 C CA . VAL A 1 94 ? -13.136 3.658 4.560 1.00 93.12 94 VAL A CA 1
ATOM 744 C C . VAL A 1 94 ? -12.357 4.108 3.319 1.00 93.12 94 VAL A C 1
ATOM 746 O O . VAL A 1 94 ? -12.440 5.260 2.917 1.00 93.12 94 VAL A O 1
ATOM 749 N N . ASN A 1 95 ? -11.604 3.206 2.678 1.00 90.88 95 ASN A N 1
ATOM 750 C CA . ASN A 1 95 ? -10.751 3.520 1.520 1.00 90.88 95 ASN A CA 1
ATOM 751 C C . ASN A 1 95 ? -11.477 4.307 0.413 1.00 90.88 95 ASN A C 1
ATOM 753 O O . ASN A 1 95 ? -10.923 5.249 -0.140 1.00 90.88 95 ASN A O 1
ATOM 757 N N . SER A 1 96 ? -12.730 3.956 0.110 1.00 89.06 96 SER A N 1
ATOM 758 C CA . SER A 1 96 ? -13.515 4.625 -0.935 1.00 89.06 96 SER A CA 1
ATOM 759 C C . SER A 1 96 ? -13.945 6.056 -0.590 1.00 89.06 96 SER A C 1
ATOM 761 O O . SER A 1 96 ? -14.559 6.714 -1.426 1.00 89.06 96 SER A O 1
ATOM 763 N N . GLU A 1 97 ? -13.694 6.514 0.637 1.00 90.88 97 GLU A N 1
ATOM 764 C CA . GLU A 1 97 ? -14.124 7.817 1.157 1.00 90.88 97 GLU A CA 1
ATOM 765 C C . GLU A 1 97 ? -12.955 8.794 1.355 1.00 90.88 97 GLU A C 1
ATOM 767 O O . GLU A 1 97 ? -13.201 9.953 1.653 1.00 90.88 97 GLU A O 1
ATOM 772 N N . VAL A 1 98 ? -11.701 8.355 1.184 1.00 91.50 98 VAL A N 1
ATOM 773 C CA . VAL A 1 98 ? -10.486 9.130 1.520 1.00 91.50 98 VAL A CA 1
ATOM 774 C C . VAL A 1 98 ? -9.569 9.314 0.310 1.00 91.50 98 VAL A C 1
ATOM 776 O O . VAL A 1 98 ? -8.391 8.952 0.298 1.00 91.50 98 VAL A O 1
ATOM 779 N N . TYR A 1 99 ? -10.152 9.834 -0.767 1.00 89.94 99 TYR A N 1
ATOM 780 C CA . TYR A 1 99 ? -9.455 10.047 -2.035 1.00 89.94 99 TYR A CA 1
ATOM 781 C C . TYR A 1 99 ? -8.234 10.967 -1.875 1.00 89.94 99 TYR A C 1
ATOM 783 O O . TYR A 1 99 ? -7.169 10.693 -2.433 1.00 89.94 99 TYR A O 1
ATOM 791 N N . ASP A 1 100 ? -8.390 12.044 -1.104 1.00 89.69 100 ASP A N 1
ATOM 792 C CA . ASP A 1 100 ? -7.360 13.042 -0.817 1.00 89.69 100 ASP A CA 1
ATOM 793 C C . ASP A 1 100 ? -6.067 12.411 -0.284 1.00 89.69 100 ASP A C 1
ATOM 795 O O . ASP A 1 100 ? -4.984 12.662 -0.825 1.00 89.69 100 ASP A O 1
ATOM 799 N N . LEU A 1 101 ? -6.195 11.512 0.693 1.00 93.00 101 LEU A N 1
ATOM 800 C CA . LEU A 1 101 ? -5.067 10.837 1.332 1.00 93.00 101 LEU A CA 1
ATOM 801 C C . LEU A 1 101 ? -4.285 9.945 0.365 1.00 93.00 101 LEU A C 1
ATOM 803 O O . LEU A 1 101 ? -3.054 9.916 0.405 1.00 93.00 101 LEU A O 1
ATOM 807 N N . TYR A 1 102 ? -4.971 9.248 -0.544 1.00 92.88 102 TYR A N 1
ATOM 808 C CA . TYR A 1 102 ? -4.292 8.439 -1.559 1.00 92.88 102 TYR A CA 1
ATOM 809 C C . TYR A 1 102 ? -3.493 9.286 -2.546 1.00 92.88 102 TYR A C 1
ATOM 811 O O . TYR A 1 102 ? -2.419 8.871 -2.987 1.00 92.88 102 TYR A O 1
ATOM 819 N N . ILE A 1 103 ? -4.000 10.465 -2.911 1.00 89.81 103 ILE A N 1
ATOM 820 C CA . ILE A 1 103 ? -3.291 11.371 -3.815 1.00 89.81 103 ILE A CA 1
ATOM 821 C C . ILE A 1 103 ? -2.069 11.986 -3.136 1.00 89.81 103 ILE A C 1
ATOM 823 O O . ILE A 1 103 ? -1.020 12.083 -3.776 1.00 89.81 103 ILE A O 1
ATOM 827 N N . GLU A 1 104 ? -2.181 12.383 -1.868 1.00 91.50 104 GLU A N 1
ATOM 828 C CA . GLU A 1 104 ? -1.048 12.889 -1.088 1.00 91.50 104 GLU A CA 1
ATOM 829 C C . GLU A 1 104 ? 0.068 11.842 -0.994 1.00 91.50 104 GLU A C 1
ATOM 831 O O . GLU A 1 104 ? 1.186 12.113 -1.438 1.00 91.50 104 GLU A O 1
ATOM 836 N N . GLU A 1 105 ? -0.263 10.622 -0.561 1.00 91.56 105 GLU A N 1
ATOM 837 C CA . GLU A 1 105 ? 0.686 9.505 -0.467 1.00 91.56 105 GLU A CA 1
ATOM 838 C C . GLU A 1 105 ? 1.350 9.211 -1.823 1.00 91.56 105 GLU A C 1
ATOM 840 O O . GLU A 1 105 ? 2.570 9.060 -1.932 1.00 91.56 105 GLU A O 1
ATOM 845 N N . ASN A 1 106 ? 0.562 9.184 -2.903 1.00 94.25 106 ASN A N 1
ATOM 846 C CA . ASN A 1 106 ? 1.093 8.937 -4.240 1.00 94.25 106 ASN A CA 1
ATOM 847 C C . ASN A 1 106 ? 2.094 10.005 -4.677 1.00 94.25 106 ASN A C 1
ATOM 849 O O . ASN A 1 106 ? 3.102 9.665 -5.292 1.00 94.25 106 ASN A O 1
ATOM 853 N N . ASN A 1 107 ? 1.854 11.279 -4.366 1.00 94.19 107 ASN A N 1
ATOM 854 C CA . ASN A 1 107 ? 2.782 12.345 -4.734 1.00 94.19 107 ASN A CA 1
ATOM 855 C C . ASN A 1 107 ? 4.152 12.160 -4.069 1.00 94.19 107 ASN A C 1
ATOM 857 O O . ASN A 1 107 ? 5.173 12.397 -4.718 1.00 94.19 107 ASN A O 1
ATOM 861 N N . GLU A 1 108 ? 4.191 11.716 -2.811 1.00 91.94 108 GLU A N 1
ATOM 862 C CA . GLU A 1 108 ? 5.448 11.436 -2.111 1.00 91.94 108 GLU A CA 1
ATOM 863 C C . GLU A 1 108 ? 6.189 10.252 -2.738 1.00 91.94 108 GLU A C 1
ATOM 865 O O . GLU A 1 108 ? 7.379 10.348 -3.055 1.00 91.94 108 GLU A O 1
ATOM 870 N N . ILE A 1 109 ? 5.480 9.149 -3.000 1.00 93.44 109 ILE A N 1
ATOM 871 C CA . ILE A 1 109 ? 6.085 7.953 -3.595 1.00 93.44 109 ILE A CA 1
ATOM 872 C C . ILE A 1 109 ? 6.598 8.245 -5.013 1.00 93.44 109 ILE A C 1
ATOM 874 O O . ILE A 1 109 ? 7.705 7.832 -5.364 1.00 93.44 109 ILE A O 1
ATOM 878 N N . ILE A 1 110 ? 5.842 8.992 -5.824 1.00 95.00 110 ILE A N 1
ATOM 879 C CA . ILE A 1 110 ? 6.248 9.377 -7.184 1.00 95.00 110 ILE A CA 1
ATOM 880 C C . ILE A 1 110 ? 7.533 10.209 -7.152 1.00 95.00 110 ILE A C 1
ATOM 882 O O . ILE A 1 110 ? 8.445 9.933 -7.928 1.00 95.00 110 ILE A O 1
ATOM 886 N N . GLN A 1 111 ? 7.668 11.157 -6.217 1.00 93.69 111 GLN A N 1
ATOM 887 C CA . GLN A 1 111 ? 8.910 11.926 -6.062 1.00 93.69 111 GLN A CA 1
ATOM 888 C C . GLN A 1 111 ? 10.113 11.029 -5.746 1.00 93.69 111 GLN A C 1
ATOM 890 O O . GLN A 1 111 ? 11.213 11.268 -6.251 1.00 93.69 111 GLN A O 1
ATOM 895 N N . ILE A 1 112 ? 9.918 9.985 -4.935 1.00 91.00 112 ILE A N 1
ATOM 896 C CA . ILE A 1 112 ? 10.972 9.010 -4.631 1.00 91.00 112 ILE A CA 1
ATOM 897 C C . ILE A 1 112 ? 11.349 8.214 -5.886 1.00 91.00 112 ILE A C 1
ATOM 899 O O . ILE A 1 112 ? 12.540 8.040 -6.159 1.00 91.00 112 ILE A O 1
ATOM 903 N N . ILE A 1 113 ? 10.360 7.760 -6.665 1.00 92.25 113 ILE A N 1
ATOM 904 C CA . ILE A 1 113 ? 10.596 7.041 -7.925 1.00 92.25 113 ILE A CA 1
ATOM 905 C C . ILE A 1 113 ? 11.361 7.931 -8.909 1.00 92.25 113 ILE A C 1
ATOM 907 O O . ILE A 1 113 ? 12.392 7.510 -9.434 1.00 92.25 113 ILE A O 1
ATOM 911 N N . ASP A 1 114 ? 10.901 9.161 -9.130 1.00 93.31 114 ASP A N 1
ATOM 912 C CA . ASP A 1 114 ? 11.520 10.093 -10.073 1.00 93.31 114 ASP A CA 1
ATOM 913 C C . ASP A 1 114 ? 12.971 10.392 -9.676 1.00 93.31 114 ASP A C 1
ATOM 915 O O . ASP A 1 114 ? 13.880 10.222 -10.489 1.00 93.31 114 ASP A O 1
ATOM 919 N N . SER A 1 115 ? 13.216 10.713 -8.401 1.00 91.62 115 SER A N 1
ATOM 920 C CA . SER A 1 115 ? 14.563 10.942 -7.854 1.00 91.62 115 SER A CA 1
ATOM 921 C C . SER A 1 115 ? 15.487 9.730 -8.037 1.00 91.62 115 SER A C 1
ATOM 923 O O . SER A 1 115 ? 16.661 9.863 -8.398 1.00 91.62 115 SER A O 1
ATOM 925 N N . PHE A 1 116 ? 14.961 8.517 -7.850 1.00 88.88 116 PHE A N 1
ATOM 926 C CA . PHE A 1 116 ? 15.717 7.289 -8.078 1.00 88.88 116 PHE A CA 1
ATOM 927 C C . PHE A 1 116 ? 16.074 7.086 -9.559 1.00 88.88 116 PHE A C 1
ATOM 929 O O . PHE A 1 116 ? 17.178 6.630 -9.878 1.00 88.88 116 PHE A O 1
ATOM 936 N N . LEU A 1 117 ? 15.157 7.429 -10.466 1.00 89.81 117 LEU A N 1
ATOM 937 C CA . LEU A 1 117 ? 15.321 7.250 -11.907 1.00 89.81 117 LEU A CA 1
ATOM 938 C C . LEU A 1 117 ? 16.154 8.353 -12.573 1.00 89.81 117 LEU A C 1
ATOM 940 O O . LEU A 1 117 ? 16.788 8.068 -13.585 1.00 89.81 117 LEU A O 1
ATOM 944 N N . GLU A 1 118 ? 16.243 9.562 -12.006 1.00 90.50 118 GLU A N 1
ATOM 945 C CA . GLU A 1 118 ? 17.010 10.694 -12.569 1.00 90.50 118 GLU A CA 1
ATOM 946 C C . GLU A 1 118 ? 18.458 10.337 -12.947 1.00 90.50 118 GLU A C 1
ATOM 948 O O . GLU A 1 118 ? 19.029 10.884 -13.893 1.00 90.50 118 GLU A O 1
ATOM 953 N N . THR A 1 119 ? 19.068 9.412 -12.205 1.00 87.44 119 THR A N 1
ATOM 954 C CA . THR A 1 119 ? 20.477 9.023 -12.372 1.00 87.44 119 THR A CA 1
ATOM 955 C C . THR A 1 119 ? 20.661 7.670 -13.060 1.00 87.44 119 THR A C 1
ATOM 957 O O . THR A 1 119 ? 21.789 7.180 -13.173 1.00 87.44 119 THR A O 1
ATOM 960 N N . ARG A 1 120 ? 19.573 7.045 -13.526 1.00 88.94 120 ARG A N 1
ATOM 961 C CA . ARG A 1 120 ? 19.555 5.664 -14.018 1.00 88.94 120 ARG A CA 1
ATOM 962 C C . ARG A 1 120 ? 18.896 5.564 -15.390 1.00 88.94 120 ARG A C 1
ATOM 964 O O . ARG A 1 120 ? 18.127 6.417 -15.813 1.00 88.94 120 ARG A O 1
ATOM 971 N N . VAL A 1 121 ? 19.225 4.500 -16.116 1.00 91.06 121 VAL A N 1
ATOM 972 C CA . VAL A 1 121 ? 18.556 4.191 -17.385 1.00 91.06 121 VAL A CA 1
ATOM 973 C C . VAL A 1 121 ? 17.209 3.554 -17.070 1.00 91.06 121 VAL A C 1
ATOM 975 O O . VAL A 1 121 ? 17.185 2.514 -16.426 1.00 91.06 121 VAL A O 1
ATOM 978 N N . SER A 1 122 ? 16.113 4.139 -17.551 1.00 90.81 122 SER A N 1
ATOM 979 C CA . SER A 1 122 ? 14.780 3.544 -17.428 1.00 90.81 122 SER A CA 1
ATOM 980 C C . SER A 1 122 ? 14.676 2.279 -18.284 1.00 90.81 122 SER A C 1
ATOM 982 O O . SER A 1 122 ? 14.567 2.333 -19.510 1.00 90.81 122 SER A O 1
ATOM 984 N N . ASP A 1 123 ? 14.724 1.129 -17.624 1.00 94.31 123 ASP A N 1
ATOM 985 C CA . ASP A 1 123 ? 14.562 -0.198 -18.209 1.00 94.31 123 ASP A CA 1
ATOM 986 C C . ASP A 1 123 ? 13.850 -1.163 -17.246 1.00 94.31 123 ASP A C 1
ATOM 988 O O . ASP A 1 123 ? 13.580 -0.842 -16.089 1.00 94.31 123 ASP A O 1
ATOM 992 N N . CYS A 1 124 ? 13.567 -2.382 -17.709 1.00 94.50 124 CYS A N 1
ATOM 993 C CA . CYS A 1 124 ? 12.906 -3.397 -16.889 1.00 94.50 124 CYS A CA 1
ATOM 994 C C . CYS A 1 124 ? 13.647 -3.724 -15.574 1.00 94.50 124 CYS A C 1
ATOM 996 O O . CYS A 1 124 ? 12.997 -4.029 -14.575 1.00 94.50 124 CYS A O 1
ATOM 998 N N . ASN A 1 125 ? 14.984 -3.662 -15.529 1.00 92.62 125 ASN A N 1
ATOM 999 C CA . ASN A 1 125 ? 15.710 -3.940 -14.288 1.00 92.62 125 ASN A CA 1
ATOM 1000 C C . ASN A 1 125 ? 15.451 -2.831 -13.268 1.00 92.62 125 ASN A C 1
ATOM 1002 O O . ASN A 1 125 ? 15.076 -3.124 -12.136 1.00 92.62 125 ASN A O 1
ATOM 1006 N N . THR A 1 126 ? 15.557 -1.569 -13.689 1.00 92.31 126 THR A N 1
ATOM 1007 C CA . THR A 1 126 ? 15.250 -0.429 -12.813 1.00 92.31 126 THR A CA 1
ATOM 1008 C C . THR A 1 126 ? 13.791 -0.409 -12.363 1.00 92.31 126 THR A C 1
ATOM 1010 O O . THR A 1 126 ? 13.549 -0.230 -11.173 1.00 92.31 126 THR A O 1
ATOM 1013 N N . SER A 1 127 ? 12.824 -0.697 -13.247 1.00 93.44 127 SER A N 1
ATOM 1014 C CA . SER A 1 127 ? 11.411 -0.850 -12.866 1.00 93.44 127 SER A CA 1
ATOM 1015 C C . SER A 1 127 ? 11.204 -1.937 -11.808 1.00 93.44 127 SER A C 1
ATOM 1017 O O . SER A 1 127 ? 10.370 -1.777 -10.922 1.00 93.44 127 SER A O 1
ATOM 1019 N N . LYS A 1 128 ? 11.952 -3.047 -11.883 1.00 91.56 128 LYS A N 1
ATOM 1020 C CA . LYS A 1 128 ? 11.893 -4.114 -10.875 1.00 91.56 128 LYS A CA 1
ATOM 1021 C C . LYS A 1 128 ? 12.488 -3.690 -9.541 1.00 91.56 128 LYS A C 1
ATOM 1023 O O . LYS A 1 128 ? 11.967 -4.108 -8.519 1.00 91.56 128 LYS A O 1
ATOM 1028 N N . GLU A 1 129 ? 13.531 -2.864 -9.534 1.00 90.62 129 GLU A N 1
ATOM 1029 C CA . GLU A 1 129 ? 14.121 -2.361 -8.289 1.00 90.62 129 GLU A CA 1
ATOM 1030 C C . GLU A 1 129 ? 13.131 -1.504 -7.487 1.00 90.62 129 GLU A C 1
ATOM 1032 O O . GLU A 1 129 ? 13.065 -1.649 -6.267 1.00 90.62 129 GLU A O 1
ATOM 1037 N N . VAL A 1 130 ? 12.319 -0.685 -8.166 1.00 91.69 130 VAL A N 1
ATOM 1038 C CA . VAL A 1 130 ? 11.287 0.173 -7.547 1.00 91.69 130 VAL A CA 1
ATOM 1039 C C . VAL A 1 130 ? 9.875 -0.423 -7.608 1.00 91.69 130 VAL A C 1
ATOM 1041 O O . VAL A 1 130 ? 8.892 0.299 -7.448 1.00 91.69 130 VAL A O 1
ATOM 1044 N N . LEU A 1 131 ? 9.738 -1.735 -7.831 1.00 92.56 131 LEU A N 1
ATOM 1045 C CA . LEU A 1 131 ? 8.430 -2.367 -8.039 1.00 92.56 131 LEU A CA 1
ATOM 1046 C C . LEU A 1 131 ? 7.476 -2.157 -6.858 1.00 92.56 131 LEU A C 1
ATOM 1048 O O . LEU A 1 131 ? 6.297 -1.914 -7.086 1.00 92.56 131 LEU A O 1
ATOM 1052 N N . GLY A 1 132 ? 7.971 -2.194 -5.620 1.00 91.81 132 GLY A N 1
ATOM 1053 C CA . GLY A 1 132 ? 7.160 -1.906 -4.433 1.00 91.81 132 GLY A CA 1
ATOM 1054 C C . GLY A 1 132 ? 6.510 -0.521 -4.492 1.00 91.81 132 GLY A C 1
ATOM 1055 O O . GLY A 1 132 ? 5.310 -0.396 -4.260 1.00 91.81 132 GLY A O 1
ATOM 1056 N N . ALA A 1 133 ? 7.273 0.502 -4.885 1.00 93.00 133 ALA A N 1
ATOM 1057 C CA . ALA A 1 133 ? 6.779 1.870 -5.037 1.00 93.00 133 ALA A CA 1
ATOM 1058 C C . ALA A 1 133 ? 5.746 1.974 -6.168 1.00 93.00 133 ALA A C 1
ATOM 1060 O O . ALA A 1 133 ? 4.678 2.557 -5.991 1.00 93.00 133 ALA A O 1
ATOM 1061 N N . ILE A 1 134 ? 6.029 1.341 -7.315 1.00 94.94 134 ILE A N 1
ATOM 1062 C CA . ILE A 1 134 ? 5.097 1.304 -8.449 1.00 94.94 134 ILE A CA 1
ATOM 1063 C C . ILE A 1 134 ? 3.783 0.616 -8.049 1.00 94.94 134 ILE A C 1
ATOM 1065 O O . ILE A 1 134 ? 2.699 1.114 -8.353 1.00 94.94 134 ILE A O 1
ATOM 1069 N N . ALA A 1 135 ? 3.880 -0.524 -7.361 1.00 94.06 135 ALA A N 1
ATOM 1070 C CA . ALA A 1 135 ? 2.742 -1.300 -6.887 1.00 94.06 135 ALA A CA 1
ATOM 1071 C C . ALA A 1 135 ? 1.896 -0.508 -5.883 1.00 94.06 135 ALA A C 1
ATOM 1073 O O . ALA A 1 135 ? 0.672 -0.511 -5.999 1.00 94.06 135 ALA A O 1
ATOM 1074 N N . ALA A 1 136 ? 2.534 0.200 -4.945 1.00 93.62 136 ALA A N 1
ATOM 1075 C CA . ALA A 1 136 ? 1.851 1.041 -3.968 1.00 93.62 136 ALA A CA 1
ATOM 1076 C C . ALA A 1 136 ? 1.047 2.156 -4.649 1.00 93.62 136 ALA A C 1
ATOM 1078 O O . ALA A 1 136 ? -0.156 2.249 -4.416 1.00 93.62 136 ALA A O 1
ATOM 1079 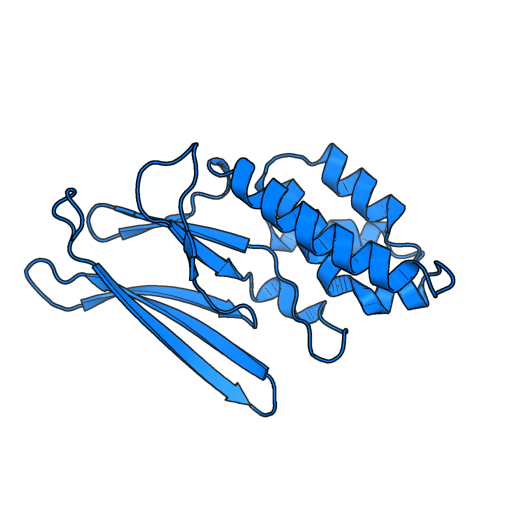N N . VAL A 1 137 ? 1.661 2.920 -5.562 1.00 95.12 137 VAL A N 1
ATOM 1080 C CA . VAL A 1 137 ? 0.974 4.011 -6.279 1.00 95.12 137 VAL A CA 1
ATOM 1081 C C . VAL A 1 137 ? -0.178 3.490 -7.132 1.00 95.12 137 VAL A C 1
ATOM 1083 O O . VAL A 1 137 ? -1.282 4.036 -7.100 1.00 95.12 137 VAL A O 1
ATOM 1086 N N . TYR A 1 138 ? 0.056 2.402 -7.871 1.00 95.38 138 TYR A N 1
ATOM 1087 C CA . TYR A 1 138 ? -0.977 1.751 -8.672 1.00 95.38 138 TYR A CA 1
ATOM 1088 C C . TYR A 1 138 ? -2.192 1.369 -7.823 1.00 95.38 138 TYR A C 1
ATOM 1090 O O . TYR A 1 138 ? -3.331 1.678 -8.170 1.00 95.38 138 TYR A O 1
ATOM 1098 N N . ALA A 1 139 ? -1.944 0.703 -6.701 1.00 93.19 139 ALA A N 1
ATOM 1099 C CA . ALA A 1 139 ? -2.988 0.213 -5.825 1.00 93.19 139 ALA A CA 1
ATOM 1100 C C . ALA A 1 139 ? -3.700 1.340 -5.065 1.00 93.19 139 ALA A C 1
ATOM 1102 O O . ALA A 1 139 ? -4.915 1.285 -4.928 1.00 93.19 139 ALA A O 1
ATOM 1103 N N . ASN A 1 140 ? -2.988 2.391 -4.653 1.00 93.19 140 ASN A N 1
ATOM 1104 C CA . ASN A 1 140 ? -3.586 3.590 -4.068 1.00 93.19 140 ASN A CA 1
ATOM 1105 C C . ASN A 1 140 ? -4.543 4.272 -5.062 1.00 93.19 140 ASN A C 1
ATOM 1107 O O . ASN A 1 140 ? -5.655 4.632 -4.687 1.00 93.19 140 ASN A O 1
ATOM 1111 N N . TYR A 1 141 ? -4.170 4.381 -6.347 1.00 93.81 141 TYR A N 1
ATOM 1112 C CA . TYR A 1 141 ? -5.100 4.873 -7.371 1.00 93.81 141 TYR A CA 1
ATOM 1113 C C . TYR A 1 141 ? -6.331 3.971 -7.524 1.00 93.81 141 TYR A C 1
ATOM 1115 O O . TYR A 1 141 ? -7.435 4.488 -7.660 1.00 93.81 141 TYR A O 1
ATOM 1123 N N . LEU A 1 142 ? -6.178 2.643 -7.478 1.00 92.94 142 LEU A N 1
ATOM 1124 C CA . LEU A 1 142 ? -7.332 1.736 -7.514 1.00 92.94 142 LEU A CA 1
ATOM 1125 C C . LEU A 1 142 ? -8.246 1.904 -6.296 1.00 92.94 142 LEU A C 1
ATOM 1127 O O . LEU A 1 142 ? -9.461 1.977 -6.463 1.00 92.94 142 LEU A O 1
ATOM 1131 N N . SER A 1 143 ? -7.680 2.006 -5.092 1.00 89.94 143 SER A N 1
ATOM 1132 C CA . SER A 1 143 ? -8.446 2.254 -3.866 1.00 89.94 143 SER A CA 1
ATOM 1133 C C . SER A 1 143 ? -9.201 3.585 -3.913 1.00 89.94 143 SER A C 1
ATOM 1135 O O . SER A 1 143 ? -10.307 3.681 -3.387 1.00 89.94 143 SER A O 1
ATOM 1137 N N . ALA A 1 144 ? -8.637 4.580 -4.602 1.00 88.94 144 ALA A N 1
ATOM 1138 C CA . ALA A 1 144 ? -9.248 5.879 -4.859 1.00 88.94 144 ALA A CA 1
ATOM 1139 C C . ALA A 1 144 ? -10.284 5.875 -6.010 1.00 88.94 144 ALA A C 1
ATOM 1141 O O . ALA A 1 144 ? -10.887 6.908 -6.294 1.00 88.94 144 ALA A O 1
ATOM 1142 N N . GLY A 1 145 ? -10.501 4.742 -6.693 1.00 89.25 145 GLY A N 1
ATOM 1143 C CA . GLY A 1 145 ? -11.424 4.630 -7.832 1.00 89.25 145 GLY A CA 1
ATOM 1144 C C . GLY A 1 145 ? -10.886 5.186 -9.160 1.00 89.25 145 GLY A C 1
ATOM 1145 O O . GLY A 1 145 ? -11.655 5.426 -10.092 1.00 89.25 145 GLY A O 1
ATOM 1146 N N . GLU A 1 146 ? -9.572 5.388 -9.267 1.00 91.94 146 GLU A N 1
ATOM 1147 C CA . GLU A 1 146 ? -8.885 6.000 -10.408 1.00 91.94 146 GLU A CA 1
ATOM 1148 C C . GLU A 1 146 ? -8.213 4.963 -11.328 1.00 91.94 146 GLU A C 1
ATOM 1150 O O . GLU A 1 146 ? -7.029 5.061 -11.668 1.00 91.94 146 GLU A O 1
ATOM 1155 N N . ASP A 1 147 ? -8.968 3.963 -11.798 1.00 93.81 147 ASP A N 1
ATOM 1156 C CA . ASP A 1 147 ? -8.476 2.873 -12.660 1.00 93.81 147 ASP A CA 1
ATOM 1157 C C . ASP A 1 147 ? -7.660 3.354 -13.868 1.00 93.81 147 ASP A C 1
ATOM 1159 O O . ASP A 1 147 ? -6.654 2.752 -14.255 1.00 93.81 147 ASP A O 1
ATOM 1163 N N . THR A 1 148 ? -8.096 4.453 -14.490 1.00 95.69 148 THR A N 1
ATOM 1164 C CA . THR A 1 148 ? -7.433 4.989 -15.686 1.00 95.69 148 THR A CA 1
ATOM 1165 C C . THR A 1 148 ? -6.064 5.573 -15.346 1.00 95.69 148 THR A C 1
ATOM 1167 O O . THR A 1 148 ? -5.112 5.365 -16.106 1.00 95.69 148 THR A O 1
ATOM 1170 N N . LEU A 1 149 ? -5.943 6.276 -14.214 1.00 95.25 149 LEU A N 1
ATOM 1171 C CA . LEU A 1 149 ? -4.661 6.804 -13.749 1.00 95.25 149 LEU A CA 1
ATOM 1172 C C . LEU A 1 149 ? -3.748 5.672 -13.289 1.00 95.25 149 LEU A C 1
ATOM 1174 O O . LEU A 1 149 ? -2.584 5.669 -13.682 1.00 95.25 149 LEU A O 1
ATOM 1178 N N . ALA A 1 150 ? -4.283 4.671 -12.582 1.00 96.00 150 ALA A N 1
ATOM 1179 C CA . ALA A 1 150 ? -3.538 3.483 -12.176 1.00 96.00 150 ALA A CA 1
ATOM 1180 C C . ALA A 1 150 ? -2.881 2.797 -13.387 1.00 96.00 150 ALA A C 1
ATOM 1182 O O . ALA A 1 150 ? -1.663 2.624 -13.440 1.00 96.00 150 ALA A O 1
ATOM 1183 N N . ILE A 1 151 ? -3.664 2.468 -14.421 1.00 96.88 151 ILE A N 1
ATOM 1184 C CA . ILE A 1 151 ? -3.156 1.793 -15.628 1.00 96.88 151 ILE A CA 1
ATOM 1185 C C . ILE A 1 151 ? -2.140 2.663 -16.374 1.00 96.88 151 ILE A C 1
ATOM 1187 O O . ILE A 1 151 ? -1.138 2.148 -16.878 1.00 96.88 151 ILE A O 1
ATOM 1191 N N . LYS A 1 152 ? -2.394 3.973 -16.476 1.00 97.25 152 LYS A N 1
ATOM 1192 C CA . LYS A 1 152 ? -1.459 4.898 -17.122 1.00 97.25 152 LYS A CA 1
ATOM 1193 C C . LYS A 1 152 ? -0.124 4.921 -16.375 1.00 97.25 152 LYS A C 1
ATOM 1195 O O . LYS A 1 152 ? 0.911 4.759 -17.012 1.00 97.25 152 LYS A O 1
ATOM 1200 N N . PHE A 1 153 ? -0.171 5.062 -15.054 1.00 97.38 153 PHE A N 1
ATOM 1201 C CA . PHE A 1 153 ? 1.001 5.095 -14.191 1.00 97.38 153 PHE A CA 1
ATOM 1202 C C . PHE A 1 153 ? 1.821 3.799 -14.291 1.00 97.38 153 PHE A C 1
ATOM 1204 O O . PHE A 1 153 ? 3.027 3.848 -14.528 1.00 97.38 153 PHE A O 1
ATOM 1211 N N . LEU A 1 154 ? 1.169 2.631 -14.223 1.00 97.38 154 LEU A N 1
ATOM 1212 C CA . LEU A 1 154 ? 1.854 1.340 -14.355 1.00 97.38 154 LEU A CA 1
ATOM 1213 C C . LEU A 1 154 ? 2.607 1.228 -15.688 1.00 97.38 154 LEU A C 1
ATOM 1215 O O . LEU A 1 154 ? 3.753 0.795 -15.712 1.00 97.38 154 LEU A O 1
ATOM 1219 N N . LYS A 1 155 ? 1.988 1.658 -16.794 1.00 96.50 155 LYS A N 1
ATOM 1220 C CA . LYS A 1 155 ? 2.603 1.631 -18.135 1.00 96.50 155 LYS A CA 1
ATOM 1221 C C . LYS A 1 155 ? 3.738 2.630 -18.311 1.00 96.50 155 LYS A C 1
ATOM 1223 O O . LYS A 1 155 ? 4.588 2.426 -19.173 1.00 96.50 155 LYS A O 1
ATOM 1228 N N . GLU A 1 156 ? 3.722 3.708 -17.541 1.00 96.25 156 GLU A N 1
ATOM 1229 C CA . GLU A 1 156 ? 4.755 4.737 -17.567 1.00 96.25 156 GLU A CA 1
ATOM 1230 C C . GLU A 1 156 ? 6.018 4.279 -16.828 1.00 96.25 156 GLU A C 1
ATOM 1232 O O . GLU A 1 156 ? 7.119 4.432 -17.355 1.00 96.25 156 GLU A O 1
ATOM 1237 N N . TYR A 1 157 ? 5.863 3.642 -15.662 1.00 95.62 157 TYR A N 1
ATOM 1238 C CA . TYR A 1 157 ? 6.989 3.310 -14.783 1.00 95.62 157 TYR A CA 1
ATOM 1239 C C . TYR A 1 157 ? 7.432 1.838 -14.821 1.00 95.62 157 TYR A C 1
ATOM 1241 O O . TYR A 1 157 ? 8.584 1.541 -14.487 1.00 95.62 157 TYR A O 1
ATOM 1249 N N . TYR A 1 158 ? 6.579 0.900 -15.249 1.00 96.62 158 TYR A N 1
ATOM 1250 C CA . TYR A 1 158 ? 6.920 -0.523 -15.341 1.00 96.62 158 TYR A CA 1
ATOM 1251 C C . TYR A 1 158 ? 7.199 -0.962 -16.782 1.00 96.62 158 TYR A C 1
ATOM 1253 O O . TYR A 1 158 ? 6.294 -1.148 -17.588 1.00 96.62 158 TYR A O 1
ATOM 1261 N N . LEU A 1 159 ? 8.477 -1.165 -17.113 1.00 96.44 159 LEU A N 1
ATOM 1262 C CA . LEU A 1 159 ? 8.939 -1.363 -18.495 1.00 96.44 159 LEU A CA 1
ATOM 1263 C C . LEU A 1 159 ? 9.235 -2.828 -18.857 1.00 96.44 159 LEU A C 1
ATOM 1265 O O . LEU A 1 159 ? 9.958 -3.109 -19.817 1.00 96.44 159 LEU A O 1
ATOM 1269 N N . CYS A 1 160 ? 8.717 -3.779 -18.083 1.00 96.38 160 CYS A N 1
ATOM 1270 C CA . CYS A 1 160 ? 8.903 -5.204 -18.340 1.00 96.38 160 CYS A CA 1
ATOM 1271 C C . CYS A 1 160 ? 7.779 -5.793 -19.208 1.00 96.38 160 CYS A C 1
ATOM 1273 O O . CYS A 1 160 ? 6.666 -5.277 -19.275 1.00 96.38 160 CYS A O 1
ATOM 1275 N N . ALA A 1 161 ? 8.071 -6.909 -19.882 1.00 96.81 161 ALA A N 1
ATOM 1276 C CA . ALA A 1 161 ? 7.138 -7.560 -20.806 1.00 96.81 161 ALA A CA 1
ATOM 1277 C C . ALA A 1 161 ? 5.950 -8.264 -20.117 1.00 96.81 161 ALA A C 1
ATOM 1279 O O . ALA A 1 161 ? 4.980 -8.617 -20.779 1.00 96.81 161 ALA A O 1
ATOM 1280 N N . ASP A 1 162 ? 6.032 -8.491 -18.808 1.00 96.75 162 ASP A N 1
ATOM 1281 C CA . ASP A 1 162 ? 5.029 -9.136 -17.956 1.00 96.75 162 ASP A CA 1
ATOM 1282 C C . ASP A 1 162 ? 4.028 -8.147 -17.329 1.00 96.75 162 ASP A C 1
ATOM 1284 O O . ASP A 1 162 ? 3.255 -8.534 -16.455 1.00 96.75 162 ASP A O 1
ATOM 1288 N N . ILE A 1 163 ? 3.990 -6.892 -17.795 1.00 97.12 163 ILE A N 1
ATOM 1289 C CA . ILE A 1 163 ? 3.122 -5.831 -17.258 1.00 97.12 163 ILE A CA 1
ATOM 1290 C C . ILE A 1 163 ? 1.640 -6.221 -17.156 1.00 97.12 163 ILE A C 1
ATOM 1292 O O . ILE A 1 163 ? 1.017 -5.943 -16.136 1.00 97.12 163 ILE A O 1
ATOM 1296 N N . ASP A 1 164 ? 1.079 -6.905 -18.156 1.00 96.75 164 ASP A N 1
ATOM 1297 C CA . ASP A 1 164 ? -0.337 -7.304 -18.138 1.00 96.75 164 ASP A CA 1
ATOM 1298 C C . ASP A 1 164 ? -0.616 -8.337 -17.029 1.00 96.75 164 ASP A C 1
ATOM 1300 O O . ASP A 1 164 ? -1.672 -8.328 -16.397 1.00 96.75 164 ASP A O 1
ATOM 1304 N N . GLN A 1 165 ? 0.348 -9.225 -16.763 1.00 96.31 165 GLN A N 1
ATOM 1305 C CA . GLN A 1 165 ? 0.245 -10.209 -15.686 1.00 96.31 165 GLN A CA 1
ATOM 1306 C C . GLN A 1 165 ? 0.392 -9.541 -14.316 1.00 96.31 165 GLN A C 1
ATOM 1308 O O . GLN A 1 165 ? -0.333 -9.900 -13.386 1.00 96.31 165 GLN A O 1
ATOM 1313 N N . LEU A 1 166 ? 1.296 -8.564 -14.206 1.00 94.88 166 LEU A N 1
ATOM 1314 C CA . LEU A 1 166 ? 1.458 -7.755 -13.003 1.00 94.88 166 LEU A CA 1
ATOM 1315 C C . LEU A 1 166 ? 0.189 -6.942 -12.707 1.00 94.88 166 LEU A C 1
ATOM 1317 O O . LEU A 1 166 ? -0.255 -6.923 -11.565 1.00 94.88 166 LEU A O 1
ATOM 1321 N N . GLU A 1 167 ? -0.437 -6.330 -13.717 1.00 95.62 167 GLU A N 1
ATOM 1322 C CA . GLU A 1 167 ? -1.693 -5.582 -13.558 1.00 95.62 167 GLU A CA 1
ATOM 1323 C C . GLU A 1 167 ? -2.788 -6.457 -12.924 1.00 95.62 167 GLU A C 1
ATOM 1325 O O . GLU A 1 167 ? -3.448 -6.046 -11.970 1.00 95.62 167 GLU A O 1
ATOM 1330 N N . ILE A 1 168 ? -2.955 -7.690 -13.417 1.00 95.06 168 ILE A N 1
ATOM 1331 C CA . ILE A 1 168 ? -3.917 -8.656 -12.866 1.00 95.06 168 ILE A CA 1
ATOM 1332 C C . ILE A 1 168 ? -3.576 -9.000 -11.413 1.00 95.06 168 ILE A C 1
ATOM 1334 O O . ILE A 1 168 ? -4.467 -9.068 -10.566 1.00 95.06 168 ILE A O 1
ATOM 1338 N N . GLU A 1 169 ? -2.298 -9.236 -11.119 1.00 93.19 169 GLU A N 1
ATOM 1339 C CA . GLU A 1 169 ? -1.848 -9.569 -9.770 1.00 93.19 169 GLU A CA 1
ATOM 1340 C C . GLU A 1 169 ? -2.102 -8.426 -8.782 1.00 93.19 169 GLU A C 1
ATOM 1342 O O . GLU A 1 169 ? -2.601 -8.682 -7.688 1.00 93.19 169 GLU A O 1
ATOM 1347 N N . LEU A 1 170 ? -1.826 -7.180 -9.179 1.00 92.62 170 LEU A N 1
ATOM 1348 C CA . LEU A 1 170 ? -2.053 -5.994 -8.354 1.00 92.62 170 LEU A CA 1
ATOM 1349 C C . LEU A 1 170 ? -3.543 -5.739 -8.108 1.00 92.62 170 LEU A C 1
ATOM 1351 O O . LEU A 1 170 ? -3.935 -5.489 -6.971 1.00 92.62 170 LEU A O 1
ATOM 1355 N N . LYS A 1 171 ? -4.396 -5.874 -9.131 1.00 92.62 171 LYS A N 1
ATOM 1356 C CA . LYS A 1 171 ? -5.855 -5.737 -8.964 1.00 92.62 171 LYS A CA 1
ATOM 1357 C C . LYS A 1 171 ? -6.416 -6.716 -7.935 1.00 92.62 171 LYS A C 1
ATOM 1359 O O . LYS A 1 171 ? -7.229 -6.325 -7.108 1.00 92.62 171 LYS A O 1
ATOM 1364 N N . ASN A 1 172 ? -5.954 -7.966 -7.949 1.00 90.44 172 ASN A N 1
ATOM 1365 C CA . ASN A 1 172 ? -6.406 -8.998 -7.009 1.00 90.44 172 ASN A CA 1
ATOM 1366 C C . ASN A 1 172 ? -5.946 -8.775 -5.557 1.00 90.44 172 ASN A C 1
ATOM 1368 O O . ASN A 1 172 ? -6.360 -9.524 -4.680 1.00 90.44 172 ASN A O 1
ATOM 1372 N N . ILE A 1 173 ? -5.034 -7.831 -5.309 1.00 85.75 173 ILE A N 1
ATOM 1373 C CA . ILE A 1 173 ? -4.568 -7.488 -3.958 1.00 85.75 173 ILE A CA 1
ATOM 1374 C C . ILE A 1 173 ? -5.404 -6.354 -3.351 1.00 85.75 173 ILE A C 1
ATOM 1376 O O . ILE A 1 173 ? -5.496 -6.250 -2.128 1.00 85.75 173 ILE A O 1
ATOM 1380 N N . VAL A 1 174 ? -5.991 -5.510 -4.202 1.00 81.88 174 VAL A N 1
ATOM 1381 C CA . VAL A 1 174 ? -6.820 -4.365 -3.797 1.00 81.88 174 VAL A CA 1
ATOM 1382 C C . VAL A 1 174 ? -8.306 -4.734 -3.707 1.00 81.88 174 VAL A C 1
ATOM 1384 O O . VAL A 1 174 ? -9.006 -4.183 -2.862 1.00 81.88 174 VAL A O 1
ATOM 1387 N N . MET A 1 175 ? -8.781 -5.651 -4.564 1.00 61.25 175 MET A N 1
ATOM 1388 C CA . MET A 1 175 ? -10.163 -6.171 -4.583 1.00 61.25 175 MET A CA 1
ATOM 1389 C C . MET A 1 175 ? -10.366 -7.348 -3.628 1.00 61.25 175 MET A C 1
ATOM 1391 O O . MET A 1 175 ? -11.469 -7.427 -3.043 1.00 61.25 175 MET A O 1
#

Radius of gyration: 17.41 Å; chains: 1; bounding box: 40×27×51 Å

Secondary structure (DSSP, 8-state):
--TTS--EEEEEEEEEETTEEEEEEEEEE-SSS-EEEEEEEEETSPPEEE--SSS-S-EEEEE-GGGGGG--STT-----EEEEEEETTEEEE-GGG-HHHHHHHHHHHHHHHHHHHTTS--SHHHHHHTHHHHHHHHHHHHHTT-HHHHHHHHHHH--STTHHHHHHHHHHHH-

Foldseek 3Di:
DDPQPWDKDKDWDWDDDPPFTFIKIWIWGPPVHTDTQDIDGQGRDGKDWDDAPQDPDIKIKGFQNLLQVLAQAPPDAAGAIWIWDDDPSHIDTDLQRRLVVLVVVLVVLVVVLCVQPVVHDQAQVSLSNSRRSLLRNLLSCVSPVNNVVSLVSLVVRHHDPCSVVVNVSSVVSND